Protein AF-A0A947FW36-F1 (afdb_monomer)

Solvent-accessible surface area (backbone atoms only — not comparable to full-atom values): 5466 Å² total; per-residue (Å²): 130,75,46,78,44,83,38,62,71,82,57,62,70,58,50,41,49,55,38,21,53,50,32,13,53,51,31,16,55,54,25,36,59,47,11,57,47,4,50,78,62,38,87,72,31,73,54,95,92,39,68,35,45,27,72,62,8,35,67,46,15,34,55,51,16,29,53,52,16,33,53,51,14,51,56,51,29,52,56,51,47,50,52,53,52,59,48,36,73,80,44,66,44,76,45,76,42,74,66,73,94,72,74,117

Mean predicted aligned error: 6.45 Å

Foldseek 3Di:
DWDKDFALADDLVVLLCCQLVVQLQVQLVVQLVVLVVLLVVDQRADDPNDRRGRPRSNVCRSVVSNVVSNVVSNVVSVVVRVVRVVVSVVDTDMDIDDDPVPVD

Radius of gyration: 18.73 Å; Cα contacts (8 Å, |Δi|>4): 149; chains: 1; bounding box: 35×41×47 Å

Sequence (104 aa):
MTESLKVKRIRGASIFKIIVFGSALGCAVISTFFGIFALFGAEVVQWNEQYVTGIKGFLVSPFVGLFAGGFFGLFTSLFVYIGLRVYSMFRGMIIEYLPSDRIE

Nearest PDB structures (foldseek):
  7cmu-assembly1_R  TM=3.283E-01  e=5.055E+00  Escherichia coli

pLDDT: mean 88.02, std 6.8, range [52.69, 95.38]

Structure (mmCIF, N/CA/C/O backbone):
data_AF-A0A947FW36-F1
#
_entry.id   AF-A0A947FW36-F1
#
loop_
_atom_site.group_PDB
_atom_site.id
_atom_site.type_symbol
_atom_site.label_atom_id
_atom_site.label_alt_id
_atom_site.label_comp_id
_atom_site.label_asym_id
_atom_site.label_entity_id
_atom_site.label_seq_id
_atom_site.pdbx_PDB_ins_code
_atom_site.Cartn_x
_atom_site.Cartn_y
_atom_site.Cartn_z
_atom_site.occupancy
_atom_site.B_iso_or_equiv
_atom_site.auth_seq_id
_atom_site.auth_comp_id
_atom_site.auth_asym_id
_atom_site.auth_atom_id
_atom_site.pdbx_PDB_model_num
ATOM 1 N N . MET A 1 1 ? 16.178 -20.661 -5.573 1.00 66.44 1 MET A N 1
ATOM 2 C CA . MET A 1 1 ? 17.177 -20.008 -6.447 1.00 66.44 1 MET A CA 1
ATOM 3 C C . MET A 1 1 ? 16.395 -19.147 -7.424 1.00 66.44 1 MET A C 1
ATOM 5 O O . MET A 1 1 ? 15.557 -19.699 -8.125 1.00 66.44 1 MET A O 1
ATOM 9 N N . THR A 1 2 ? 16.541 -17.824 -7.365 1.00 77.50 2 THR A N 1
ATOM 10 C CA . THR A 1 2 ? 15.871 -16.891 -8.284 1.00 77.50 2 THR A CA 1
ATOM 11 C C . THR A 1 2 ? 16.485 -17.001 -9.677 1.00 77.50 2 THR A C 1
ATOM 13 O O . THR A 1 2 ? 17.700 -17.147 -9.812 1.00 77.50 2 THR A O 1
ATOM 16 N N . GLU A 1 3 ? 15.650 -16.954 -10.711 1.00 82.56 3 GLU A N 1
ATOM 17 C CA . GLU A 1 3 ? 16.090 -16.903 -12.106 1.00 82.56 3 GLU A CA 1
ATOM 18 C C . GLU A 1 3 ? 15.957 -15.476 -12.636 1.00 82.56 3 GLU A C 1
ATOM 20 O O . GLU A 1 3 ? 15.043 -14.746 -12.252 1.00 82.56 3 GLU A O 1
ATOM 25 N N . SER A 1 4 ? 16.867 -15.063 -13.520 1.00 81.88 4 SER A N 1
ATOM 26 C CA . SER A 1 4 ? 16.842 -13.732 -14.129 1.00 81.88 4 SER A CA 1
ATOM 27 C C . SER A 1 4 ? 16.348 -13.809 -15.573 1.00 81.88 4 SER A C 1
ATOM 29 O O . SER A 1 4 ? 16.869 -14.562 -16.395 1.00 81.88 4 SER A O 1
ATOM 31 N N . LEU A 1 5 ? 15.330 -13.014 -15.901 1.00 83.44 5 LEU A N 1
ATOM 32 C CA . LEU A 1 5 ? 14.788 -12.887 -17.249 1.00 83.44 5 LEU A CA 1
ATOM 33 C C . LEU A 1 5 ? 15.074 -11.484 -17.778 1.00 83.44 5 LEU A C 1
ATOM 35 O O . LEU A 1 5 ? 14.669 -10.480 -17.186 1.00 83.44 5 LEU A O 1
ATOM 39 N N . LYS A 1 6 ? 15.735 -11.398 -18.934 1.00 82.75 6 LYS A N 1
ATOM 40 C CA . LYS A 1 6 ? 15.901 -10.127 -19.640 1.00 82.75 6 LYS A CA 1
ATOM 41 C C . LYS A 1 6 ? 14.622 -9.813 -20.407 1.00 82.75 6 LYS A C 1
ATOM 43 O O . LYS A 1 6 ? 14.317 -10.447 -21.415 1.00 82.75 6 LYS A O 1
ATOM 48 N N . VAL A 1 7 ? 13.880 -8.815 -19.945 1.00 81.62 7 VAL A N 1
ATOM 49 C CA . VAL A 1 7 ? 12.585 -8.429 -20.508 1.00 81.62 7 VAL A CA 1
ATOM 50 C C . VAL A 1 7 ? 12.683 -7.029 -21.094 1.00 81.62 7 VAL A C 1
ATOM 52 O O . VAL A 1 7 ? 13.142 -6.086 -20.452 1.00 81.62 7 VAL A O 1
ATOM 55 N N . LYS A 1 8 ? 12.206 -6.855 -22.330 1.00 78.44 8 LYS A N 1
ATOM 56 C CA . LYS A 1 8 ? 12.159 -5.522 -22.950 1.00 78.44 8 LYS A CA 1
ATOM 57 C C . LYS A 1 8 ? 11.189 -4.599 -22.208 1.00 78.44 8 LYS A C 1
ATOM 59 O O . LYS A 1 8 ? 11.456 -3.410 -22.081 1.00 78.44 8 LYS A O 1
ATOM 64 N N . ARG A 1 9 ? 10.055 -5.136 -21.741 1.00 79.81 9 ARG A N 1
ATOM 65 C CA . ARG A 1 9 ? 8.994 -4.358 -21.095 1.00 79.81 9 ARG A CA 1
ATOM 66 C C . ARG A 1 9 ? 8.066 -5.234 -20.252 1.00 79.81 9 ARG A C 1
ATOM 68 O O . ARG A 1 9 ? 7.664 -6.305 -20.693 1.00 79.81 9 ARG A O 1
ATOM 75 N N . ILE A 1 10 ? 7.650 -4.719 -19.095 1.00 83.81 10 ILE A N 1
ATOM 76 C CA . ILE A 1 10 ? 6.588 -5.305 -18.264 1.00 83.81 10 ILE A CA 1
ATOM 77 C C . ILE A 1 10 ? 5.222 -4.827 -18.779 1.00 83.81 10 ILE A C 1
ATOM 79 O O . ILE A 1 10 ? 5.043 -3.643 -19.084 1.00 83.81 10 ILE A O 1
ATOM 83 N N . ARG A 1 11 ? 4.232 -5.726 -18.882 1.00 85.31 11 ARG A N 1
ATOM 84 C CA . ARG A 1 11 ? 2.851 -5.329 -19.219 1.00 85.31 11 ARG A CA 1
ATOM 85 C C . ARG A 1 11 ? 2.301 -4.395 -18.141 1.00 85.31 11 ARG A C 1
ATOM 87 O O . ARG A 1 11 ? 2.415 -4.682 -16.954 1.00 85.31 11 ARG A O 1
ATOM 94 N N . GLY A 1 12 ? 1.613 -3.332 -18.567 1.00 86.31 12 GLY A N 1
ATOM 95 C CA . GLY A 1 12 ? 0.948 -2.398 -17.651 1.00 86.31 12 GLY A CA 1
ATOM 96 C C . GLY A 1 12 ? 0.003 -3.112 -16.683 1.00 86.31 12 GLY A C 1
ATOM 97 O O . GLY A 1 12 ? 0.065 -2.869 -15.488 1.00 86.31 12 GLY A O 1
ATOM 98 N N . ALA A 1 13 ? -0.764 -4.093 -17.167 1.00 86.88 13 ALA A N 1
ATOM 99 C CA . ALA A 1 13 ? -1.652 -4.894 -16.324 1.00 86.88 13 ALA A CA 1
ATOM 100 C C . ALA A 1 13 ? -0.931 -5.584 -15.147 1.00 86.88 13 ALA A C 1
ATOM 102 O O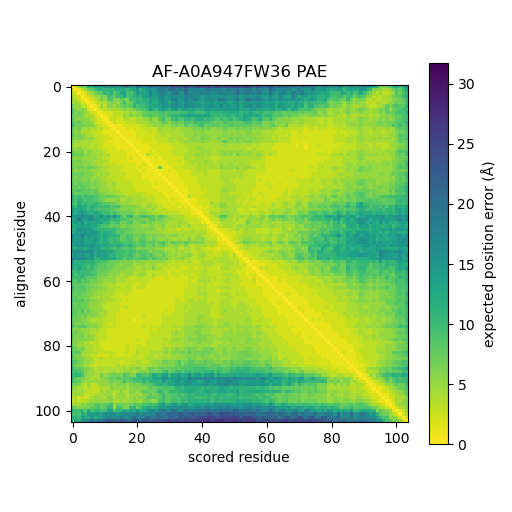 . ALA A 1 13 ? -1.502 -5.682 -14.066 1.00 86.88 13 ALA A O 1
ATOM 103 N N . SER A 1 14 ? 0.317 -6.033 -15.325 1.00 89.88 14 SER A N 1
ATOM 104 C CA . SER A 1 14 ? 1.097 -6.651 -14.245 1.00 89.88 14 SER A CA 1
ATOM 105 C C . SER A 1 14 ? 1.538 -5.620 -13.206 1.00 89.88 14 SER A C 1
ATOM 107 O O . SER A 1 14 ? 1.411 -5.875 -12.015 1.00 89.88 14 SER A O 1
ATOM 109 N N . ILE A 1 15 ? 1.986 -4.439 -13.648 1.00 91.44 15 ILE A N 1
ATOM 110 C CA . ILE A 1 15 ? 2.363 -3.320 -12.766 1.00 91.44 15 ILE A CA 1
ATOM 111 C C . ILE A 1 15 ? 1.162 -2.889 -11.921 1.00 91.44 15 ILE A C 1
ATOM 113 O O . ILE A 1 15 ? 1.271 -2.783 -10.704 1.00 91.44 15 ILE A O 1
ATOM 117 N N . PHE A 1 16 ? 0.005 -2.708 -12.562 1.00 92.00 16 PHE A N 1
ATOM 118 C CA . PHE A 1 16 ? -1.238 -2.362 -11.879 1.00 92.00 16 PHE A CA 1
ATOM 119 C C . PHE A 1 16 ? -1.622 -3.412 -10.843 1.00 92.00 16 PHE A C 1
ATOM 121 O O . PHE A 1 16 ? -1.899 -3.052 -9.708 1.00 92.00 16 PHE A O 1
ATOM 128 N N . LYS A 1 17 ? -1.588 -4.706 -11.187 1.00 91.56 17 LYS A N 1
ATOM 129 C CA . LYS A 1 17 ? -1.886 -5.766 -10.214 1.00 91.56 17 LYS A CA 1
ATOM 130 C C . LYS A 1 17 ? -0.944 -5.700 -9.014 1.00 91.56 17 LYS A C 1
ATOM 132 O O . LYS A 1 17 ? -1.416 -5.629 -7.889 1.00 91.56 17 LYS A O 1
ATOM 137 N N . ILE A 1 18 ? 0.367 -5.686 -9.242 1.00 92.81 18 ILE A N 1
ATOM 138 C CA . ILE A 1 18 ? 1.350 -5.733 -8.152 1.00 92.81 18 ILE A CA 1
ATOM 139 C C . ILE A 1 18 ? 1.204 -4.514 -7.234 1.00 92.81 18 ILE A C 1
ATOM 141 O O . ILE A 1 18 ? 1.121 -4.672 -6.019 1.00 92.81 18 ILE A O 1
ATOM 145 N N . ILE A 1 19 ? 1.122 -3.311 -7.808 1.00 94.44 19 ILE A N 1
ATOM 146 C CA . ILE A 1 19 ? 1.066 -2.071 -7.027 1.00 94.44 19 ILE A CA 1
ATOM 147 C C . ILE A 1 19 ? -0.289 -1.919 -6.342 1.00 94.44 19 ILE A C 1
ATOM 149 O O . ILE A 1 19 ? -0.327 -1.679 -5.144 1.00 94.44 19 ILE A O 1
ATOM 153 N N . VAL A 1 20 ? -1.403 -2.093 -7.056 1.00 93.62 20 VAL A N 1
ATOM 154 C CA . VAL A 1 20 ? -2.737 -1.885 -6.474 1.00 93.62 20 VAL A CA 1
ATOM 155 C C . VAL A 1 20 ? -3.026 -2.919 -5.392 1.00 93.62 20 VAL A C 1
ATOM 157 O O . VAL A 1 20 ? -3.448 -2.531 -4.309 1.00 93.62 20 VAL A O 1
ATOM 160 N N . PHE A 1 21 ? -2.766 -4.210 -5.631 1.00 94.25 21 PHE A N 1
ATOM 161 C CA . PHE A 1 21 ? -2.992 -5.229 -4.600 1.00 94.25 21 PHE A CA 1
ATOM 162 C C . PHE A 1 21 ? -2.025 -5.072 -3.427 1.00 94.25 21 PHE A C 1
ATOM 164 O O . PHE A 1 21 ? -2.460 -5.149 -2.281 1.00 94.25 21 PHE A O 1
ATOM 171 N N . GLY A 1 22 ? -0.742 -4.805 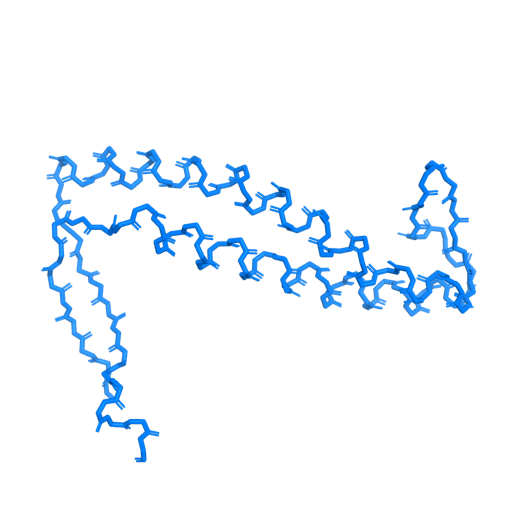-3.692 1.00 93.19 22 GLY A N 1
ATOM 172 C CA . GLY A 1 22 ? 0.247 -4.581 -2.638 1.00 93.19 22 GLY A CA 1
ATOM 173 C C . GLY A 1 22 ? -0.101 -3.376 -1.763 1.00 93.19 22 GLY A C 1
ATOM 174 O O . GLY A 1 22 ? -0.112 -3.486 -0.539 1.00 93.19 22 GLY A O 1
ATOM 175 N N .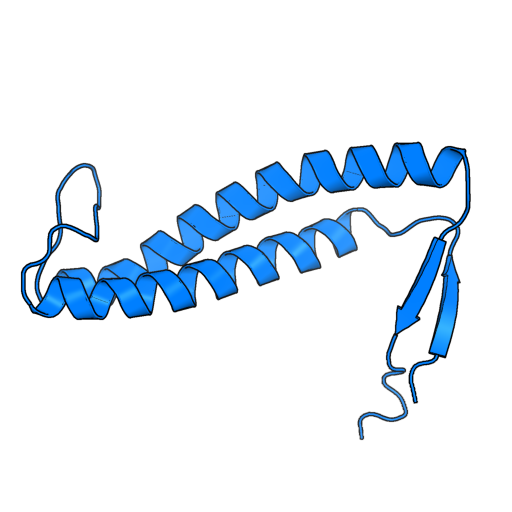 SER A 1 23 ? -0.456 -2.246 -2.378 1.00 93.50 23 SER A N 1
ATOM 176 C CA . SER A 1 23 ? -0.862 -1.034 -1.662 1.00 93.50 23 SER A CA 1
ATOM 177 C C . SER A 1 23 ? -2.193 -1.207 -0.934 1.00 93.50 23 SER A C 1
ATOM 179 O O . SER A 1 23 ? -2.285 -0.831 0.229 1.00 93.50 23 SER A O 1
ATOM 181 N N . ALA A 1 24 ? -3.208 -1.807 -1.561 1.00 93.69 24 ALA A N 1
ATOM 182 C CA . ALA A 1 24 ? -4.507 -2.024 -0.927 1.00 93.69 24 ALA A CA 1
ATOM 183 C C . ALA A 1 24 ? -4.396 -2.942 0.298 1.00 93.69 24 ALA A C 1
ATOM 185 O O . ALA A 1 24 ? -4.904 -2.602 1.364 1.00 93.69 24 ALA A O 1
ATOM 186 N N . LEU A 1 25 ? -3.690 -4.072 0.173 1.00 94.44 25 LEU A N 1
ATOM 187 C CA . LEU A 1 25 ? -3.494 -5.004 1.284 1.00 94.44 25 LEU A CA 1
ATOM 188 C C . LEU A 1 25 ? -2.595 -4.406 2.373 1.00 94.44 25 LEU A C 1
ATOM 190 O O . LEU A 1 25 ? -2.935 -4.492 3.550 1.00 94.44 25 LEU A O 1
ATOM 194 N N . GLY A 1 26 ? -1.490 -3.751 2.003 1.00 93.25 26 GLY A N 1
ATOM 195 C CA . GLY A 1 26 ? -0.595 -3.103 2.965 1.00 93.25 26 GLY A CA 1
ATOM 196 C C . GLY A 1 26 ? -1.297 -2.007 3.771 1.00 93.25 26 GLY A C 1
ATOM 197 O O . GLY A 1 26 ? -1.224 -1.993 5.001 1.00 93.25 26 GLY A O 1
ATOM 198 N N . CYS A 1 27 ? -2.047 -1.130 3.099 1.00 93.06 27 CYS A N 1
ATOM 199 C CA . CYS A 1 27 ? -2.837 -0.095 3.764 1.00 93.06 27 CYS A CA 1
ATOM 200 C C . CYS A 1 27 ? -3.984 -0.678 4.595 1.00 93.06 27 CYS A C 1
ATOM 202 O O . CYS A 1 27 ? -4.262 -0.149 5.668 1.00 93.06 27 CYS A O 1
ATOM 204 N N . ALA A 1 28 ? -4.627 -1.765 4.160 1.00 92.75 28 ALA A N 1
ATOM 205 C CA . ALA A 1 28 ? -5.657 -2.437 4.952 1.00 92.75 28 ALA A CA 1
ATOM 206 C C . ALA A 1 28 ? -5.093 -2.996 6.270 1.00 92.75 28 ALA A C 1
ATOM 208 O O . ALA A 1 28 ? -5.700 -2.799 7.323 1.00 92.75 28 ALA A O 1
ATOM 209 N N . VAL A 1 29 ? -3.910 -3.625 6.246 1.00 94.44 29 VAL A N 1
ATOM 210 C CA . VAL A 1 29 ? -3.238 -4.130 7.460 1.00 94.44 29 VAL A CA 1
ATOM 211 C C . VAL A 1 29 ? -2.881 -2.983 8.407 1.00 94.44 29 VAL A C 1
ATOM 213 O O . VAL A 1 29 ? -3.223 -3.030 9.589 1.00 94.44 29 VAL A O 1
ATOM 216 N N . ILE A 1 30 ? -2.255 -1.922 7.892 1.00 93.25 30 ILE A N 1
ATOM 217 C CA . ILE A 1 30 ? -1.892 -0.740 8.691 1.00 93.25 30 ILE A CA 1
ATOM 218 C C . ILE A 1 30 ? -3.142 -0.060 9.267 1.00 93.25 30 ILE A C 1
ATOM 220 O O . ILE A 1 30 ? -3.173 0.312 10.437 1.00 93.25 30 ILE A O 1
ATOM 224 N N . SER A 1 31 ? -4.205 0.071 8.476 1.00 91.69 31 SER A N 1
ATOM 225 C CA . SER A 1 31 ? -5.453 0.671 8.945 1.00 91.69 31 SER A CA 1
ATOM 226 C C . SER A 1 31 ? -6.163 -0.203 9.979 1.00 91.69 31 SER A C 1
ATOM 228 O O . SER A 1 31 ? -6.726 0.315 10.940 1.00 91.69 31 SER A O 1
ATOM 230 N N . THR A 1 32 ? -6.069 -1.529 9.867 1.00 91.19 32 THR A N 1
ATOM 231 C CA . THR A 1 32 ? -6.552 -2.449 10.909 1.00 91.19 32 THR A CA 1
ATOM 232 C C . THR A 1 32 ? -5.809 -2.218 12.223 1.00 91.19 32 THR A C 1
ATOM 234 O O . THR A 1 32 ? -6.442 -2.116 13.272 1.00 91.19 32 THR A O 1
ATOM 237 N N . PHE A 1 33 ? -4.485 -2.040 12.166 1.00 92.69 33 PHE A N 1
ATOM 238 C CA . PHE A 1 33 ? -3.684 -1.679 13.336 1.00 92.69 33 PHE A CA 1
ATOM 239 C C . PHE A 1 33 ? -4.140 -0.345 13.952 1.00 92.69 33 PHE A C 1
ATOM 241 O O . PHE A 1 33 ? -4.331 -0.265 15.163 1.00 92.69 33 PHE A O 1
ATOM 248 N N . PHE A 1 34 ? -4.431 0.673 13.134 1.00 88.56 34 PHE A N 1
ATOM 249 C CA . PHE A 1 34 ? -5.030 1.922 13.624 1.00 88.56 34 PHE A CA 1
ATOM 250 C C . PHE A 1 34 ? -6.453 1.747 14.175 1.00 88.56 34 PHE A C 1
ATOM 252 O O . PHE A 1 34 ? -6.818 2.389 15.158 1.00 88.56 34 PHE A O 1
ATOM 259 N N . GLY A 1 35 ? -7.237 0.820 13.630 1.00 88.00 35 GLY A N 1
ATOM 260 C CA . GLY A 1 35 ? -8.556 0.459 14.150 1.00 88.00 35 GLY A CA 1
ATOM 261 C C . GLY A 1 35 ? -8.521 -0.065 15.586 1.00 88.00 35 GLY A C 1
ATOM 262 O O . GLY A 1 35 ? -9.481 0.132 16.327 1.00 88.00 35 GLY A O 1
ATOM 263 N N . ILE A 1 36 ? -7.410 -0.675 16.017 1.00 90.94 36 ILE A N 1
ATOM 264 C CA . ILE A 1 36 ? -7.228 -1.090 17.417 1.00 90.94 36 ILE A CA 1
ATOM 265 C C . ILE A 1 36 ? -7.210 0.140 18.331 1.00 90.94 36 ILE A C 1
ATOM 267 O O . ILE A 1 36 ? -7.852 0.131 19.375 1.00 90.94 36 ILE A O 1
ATOM 271 N N . PHE A 1 37 ? -6.556 1.233 17.927 1.00 88.75 37 PHE A N 1
ATOM 272 C CA . PHE A 1 37 ? -6.582 2.487 18.688 1.00 88.75 37 PHE A CA 1
ATOM 273 C C . PHE A 1 37 ? -7.977 3.122 18.712 1.00 88.75 37 PHE A C 1
ATOM 275 O O . PHE A 1 37 ? -8.371 3.693 19.729 1.00 88.75 37 PHE A O 1
ATOM 282 N N . ALA A 1 38 ? -8.762 2.961 17.642 1.00 88.81 38 ALA A N 1
ATOM 283 C CA . ALA A 1 38 ? -10.150 3.418 17.615 1.00 88.81 38 ALA A CA 1
ATOM 284 C C . ALA A 1 38 ? -11.024 2.719 18.677 1.00 88.81 38 ALA A C 1
ATOM 286 O O . ALA A 1 38 ? -11.950 3.347 19.194 1.00 88.81 38 ALA A O 1
ATOM 287 N N . LEU A 1 39 ? -10.710 1.473 19.078 1.00 88.69 39 LEU A N 1
ATOM 288 C CA . LEU A 1 39 ? -11.395 0.787 20.191 1.00 88.69 39 LEU A CA 1
ATOM 289 C C . LEU A 1 39 ? -11.254 1.544 21.516 1.00 88.69 39 LEU A C 1
ATOM 291 O O . LEU A 1 39 ? -12.185 1.543 22.317 1.00 88.69 39 LEU A O 1
ATOM 295 N N . PHE A 1 40 ? -10.121 2.214 21.721 1.00 90.25 40 PHE A N 1
ATOM 296 C CA . PHE A 1 40 ? -9.833 3.009 22.917 1.00 90.25 40 PHE A CA 1
ATOM 297 C C . PHE A 1 40 ? -10.344 4.455 22.819 1.00 90.25 40 PHE A C 1
ATOM 299 O O . PHE A 1 40 ? -10.055 5.266 23.693 1.00 90.25 40 PHE A O 1
ATOM 306 N N . GLY A 1 41 ? -11.104 4.787 21.770 1.00 83.38 41 GLY A N 1
ATOM 307 C CA . GLY A 1 41 ? -11.673 6.121 21.569 1.00 83.38 41 GLY A CA 1
ATOM 308 C C . GLY A 1 41 ? -10.773 7.092 20.805 1.00 83.38 41 GLY A C 1
ATOM 309 O O . GLY A 1 41 ? -11.102 8.271 20.738 1.00 83.38 41 GLY A O 1
ATOM 310 N N . ALA A 1 42 ? -9.665 6.631 20.214 1.00 86.31 42 ALA A N 1
ATOM 311 C CA . ALA A 1 42 ? -8.816 7.493 19.396 1.00 86.31 42 ALA A CA 1
ATOM 312 C C . ALA A 1 42 ? -9.508 7.883 18.075 1.00 86.31 42 ALA A C 1
ATOM 314 O O . ALA A 1 42 ? -10.058 7.034 17.369 1.00 86.31 42 ALA A O 1
ATOM 315 N N . GLU A 1 43 ? -9.419 9.160 17.704 1.00 87.38 43 GLU A N 1
ATOM 316 C CA . GLU A 1 43 ? -9.988 9.734 16.475 1.00 87.38 43 GLU A CA 1
ATOM 317 C C . GLU A 1 43 ? -9.093 9.465 15.252 1.00 87.38 43 GLU A C 1
ATOM 319 O O . GLU A 1 43 ? -8.571 10.371 14.612 1.00 87.38 43 GLU A O 1
ATOM 324 N N . VAL A 1 44 ? -8.863 8.184 14.947 1.00 85.31 44 VAL A N 1
ATOM 325 C CA . VAL A 1 44 ? -7.936 7.748 13.881 1.00 85.31 44 VAL A CA 1
ATOM 326 C C . VAL A 1 44 ? -8.632 7.176 12.645 1.00 85.31 44 VAL A C 1
ATOM 328 O O . VAL A 1 44 ? -8.021 7.092 11.582 1.00 85.31 44 VAL A O 1
ATOM 331 N N . VAL A 1 45 ? -9.906 6.787 12.755 1.00 85.44 45 VAL A N 1
ATOM 332 C CA . VAL A 1 45 ? -10.705 6.253 11.641 1.00 85.44 45 VAL A CA 1
ATOM 333 C C . VAL A 1 45 ? -11.813 7.242 11.316 1.00 85.44 45 VAL A C 1
ATOM 335 O O . VAL A 1 45 ? -12.701 7.469 12.136 1.00 85.44 45 VAL A O 1
ATOM 338 N N . GLN A 1 46 ? -11.775 7.809 10.113 1.00 87.44 46 GLN A N 1
ATOM 339 C CA . GLN A 1 46 ? -12.789 8.737 9.622 1.00 87.44 46 GLN A CA 1
ATOM 340 C C . GLN A 1 46 ? -13.606 8.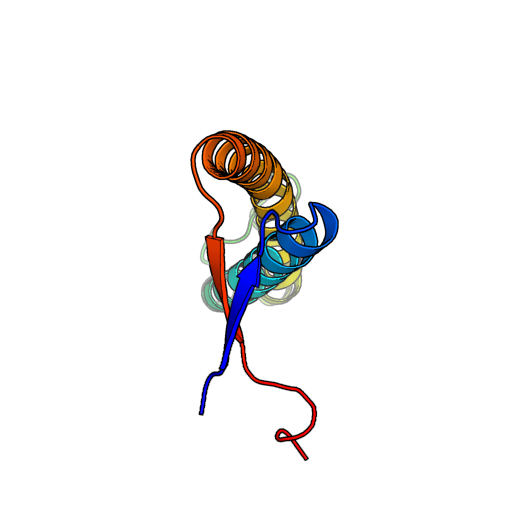083 8.504 1.00 87.44 46 GLN A C 1
ATOM 342 O O . GLN A 1 46 ? -13.055 7.485 7.579 1.00 87.44 46 GLN A O 1
ATOM 347 N N . TRP A 1 47 ? -14.927 8.205 8.589 1.00 84.69 47 TRP A N 1
ATOM 348 C CA . TRP A 1 47 ? -15.880 7.711 7.602 1.00 84.69 47 TRP A CA 1
ATOM 349 C C . TRP A 1 47 ? -16.937 8.780 7.340 1.00 84.69 47 TRP A C 1
ATOM 351 O O . TRP A 1 47 ? -17.587 9.238 8.276 1.00 84.69 47 TRP A O 1
ATOM 361 N N . ASN A 1 48 ? -17.125 9.176 6.076 1.00 86.19 48 ASN A N 1
ATOM 362 C CA . ASN A 1 48 ? -18.042 10.261 5.693 1.00 86.19 48 ASN A CA 1
ATOM 363 C C . ASN A 1 48 ? -17.850 11.528 6.548 1.00 86.19 48 ASN A C 1
ATOM 365 O O . ASN A 1 48 ? -18.799 12.050 7.121 1.00 86.19 48 ASN A O 1
ATOM 369 N N . GLU A 1 49 ? -16.599 11.968 6.681 1.00 85.81 49 GLU A N 1
ATOM 370 C CA . GLU A 1 49 ? -16.182 13.123 7.489 1.00 85.81 49 GLU A CA 1
ATOM 371 C C . GLU A 1 49 ? -16.350 12.981 9.014 1.00 85.81 49 GLU A C 1
ATOM 373 O O . GLU A 1 49 ? -15.867 13.836 9.753 1.00 85.81 49 GLU A O 1
ATOM 378 N N . GLN A 1 50 ? -16.921 11.882 9.512 1.00 87.94 50 GLN A N 1
ATOM 379 C CA . GLN A 1 50 ? -17.111 11.635 10.942 1.00 87.94 50 GLN A CA 1
ATOM 380 C C . GLN A 1 50 ? -16.088 10.638 11.484 1.00 87.94 50 GLN A C 1
ATOM 382 O O . GLN A 1 50 ? -15.810 9.613 10.859 1.00 87.94 50 GLN A O 1
ATOM 387 N N . TYR A 1 51 ? -15.550 10.904 12.673 1.00 88.81 51 TYR A N 1
ATOM 388 C CA . TYR A 1 51 ? -14.706 9.937 13.366 1.00 88.81 51 TYR A CA 1
ATOM 389 C C . TYR A 1 51 ? -15.557 8.793 13.912 1.00 88.81 51 TYR A C 1
ATOM 391 O O . TYR A 1 51 ? -16.507 9.004 14.668 1.00 88.81 51 TYR A O 1
ATOM 399 N N . VAL A 1 52 ? -15.214 7.567 13.522 1.00 88.19 52 VAL A N 1
ATOM 400 C CA . VAL A 1 52 ? -15.891 6.356 13.985 1.00 88.19 52 VAL A CA 1
ATOM 401 C C . VAL A 1 52 ? -14.995 5.673 15.006 1.00 88.19 52 VAL A C 1
ATOM 403 O O . VAL A 1 52 ? -13.931 5.157 14.671 1.00 88.19 52 VAL A O 1
ATOM 406 N N . THR A 1 53 ? -15.438 5.653 16.259 1.00 89.94 53 THR A N 1
ATOM 407 C CA . THR A 1 53 ? -14.709 5.054 17.384 1.00 89.94 53 THR A CA 1
ATOM 408 C C . THR A 1 53 ? -15.368 3.757 17.868 1.00 89.94 53 THR A C 1
ATOM 410 O O . THR A 1 53 ? -16.427 3.331 17.385 1.00 89.94 53 THR A O 1
ATOM 413 N N . GLY A 1 54 ? -14.708 3.073 18.802 1.00 87.56 54 GLY A N 1
ATOM 414 C CA . GLY A 1 54 ? -15.156 1.805 19.366 1.00 87.56 54 GLY A CA 1
ATOM 415 C C . GLY A 1 54 ? -15.115 0.654 18.356 1.00 87.56 54 GLY A C 1
ATOM 416 O O . GLY A 1 54 ? -14.365 0.667 17.380 1.00 87.56 54 GLY A O 1
ATOM 417 N N . ILE A 1 55 ? -15.958 -0.357 18.582 1.00 88.06 55 ILE A N 1
ATOM 418 C CA . ILE A 1 55 ? -16.028 -1.578 17.754 1.00 88.06 55 ILE A CA 1
ATOM 419 C C . ILE A 1 55 ? -16.366 -1.250 16.292 1.00 88.06 55 ILE A C 1
ATOM 421 O O . ILE A 1 55 ? -15.853 -1.885 15.371 1.00 88.06 55 ILE A O 1
ATOM 425 N N . LYS A 1 56 ? -17.194 -0.222 16.067 1.00 86.88 56 LYS A N 1
ATOM 426 C CA . LYS A 1 56 ? -17.527 0.251 14.719 1.00 86.88 56 LYS A CA 1
ATOM 427 C C . LYS A 1 56 ? -16.289 0.794 14.001 1.00 86.88 56 LYS A C 1
ATOM 429 O O . LYS A 1 56 ? -16.101 0.481 12.832 1.00 86.88 56 LYS A O 1
ATOM 434 N N . GLY A 1 57 ? -15.426 1.535 14.701 1.00 86.00 57 GLY A N 1
ATOM 435 C CA . GLY A 1 57 ? -14.168 2.048 14.151 1.00 86.00 57 GLY A CA 1
ATOM 436 C C . GLY A 1 57 ? -13.217 0.931 13.730 1.00 86.00 57 GLY A C 1
ATOM 437 O O . GLY A 1 57 ? -12.669 0.970 12.631 1.00 86.00 57 GLY A O 1
ATOM 438 N N . PHE A 1 58 ? -13.098 -0.114 14.552 1.00 89.00 58 PHE A N 1
ATOM 439 C CA . PHE A 1 58 ? -12.288 -1.292 14.230 1.00 89.00 58 PHE A CA 1
ATOM 440 C C . PHE A 1 58 ? -12.801 -2.061 13.004 1.00 89.00 58 PHE A C 1
ATOM 442 O O . PHE A 1 58 ? -12.011 -2.477 12.164 1.00 89.00 58 PHE A O 1
ATOM 449 N N . LEU A 1 59 ? -14.120 -2.232 12.868 1.00 90.19 59 LEU A N 1
ATOM 450 C CA . LEU A 1 59 ? -14.699 -2.921 11.709 1.00 90.19 59 LEU A CA 1
ATOM 451 C C . LEU A 1 59 ? -14.580 -2.106 10.419 1.00 90.19 59 LEU A C 1
ATOM 453 O O . LEU A 1 59 ? -14.419 -2.685 9.349 1.00 90.19 59 LEU A O 1
ATOM 457 N N . VAL A 1 60 ? -14.664 -0.778 10.509 1.00 90.88 60 VAL A N 1
ATOM 458 C CA . VAL A 1 60 ? -14.611 0.125 9.349 1.00 90.88 60 VAL A CA 1
ATOM 459 C C . VAL A 1 60 ? -13.175 0.366 8.876 1.00 90.88 60 VAL A C 1
ATOM 461 O O . VAL A 1 60 ? -12.952 0.555 7.678 1.00 90.88 60 VAL A O 1
ATOM 464 N N . SER A 1 61 ? -12.185 0.308 9.770 1.00 91.31 61 SER A N 1
ATOM 465 C CA . SER A 1 61 ? -10.794 0.610 9.429 1.00 91.31 61 SER A CA 1
ATOM 466 C C . SER A 1 61 ? -10.195 -0.236 8.290 1.00 91.31 61 SER A C 1
ATOM 468 O O . SER A 1 61 ? -9.657 0.371 7.362 1.00 91.31 61 SER A O 1
ATOM 470 N N . PRO A 1 62 ? -10.327 -1.579 8.216 1.00 92.88 62 PRO A N 1
ATOM 471 C CA . PRO A 1 62 ? -9.780 -2.335 7.087 1.00 92.88 62 PRO A CA 1
ATOM 472 C C . PRO A 1 62 ? -10.367 -1.891 5.744 1.00 92.88 62 PRO A C 1
ATOM 474 O O . PRO A 1 62 ? -9.641 -1.834 4.753 1.00 92.88 62 PRO A O 1
ATOM 477 N N . PHE A 1 63 ? -11.650 -1.515 5.702 1.00 92.44 63 PHE A N 1
ATOM 478 C CA . PHE A 1 63 ? -12.280 -1.002 4.485 1.00 92.44 63 PHE A CA 1
ATOM 479 C C . PHE A 1 63 ? -11.714 0.362 4.102 1.00 92.44 63 PHE A C 1
ATOM 481 O O . PHE A 1 63 ? -11.358 0.559 2.942 1.00 92.44 63 PHE A O 1
ATOM 488 N N . VAL A 1 64 ? -11.562 1.277 5.064 1.00 91.44 64 VAL A N 1
ATOM 489 C CA . VAL A 1 64 ? -10.936 2.590 4.828 1.00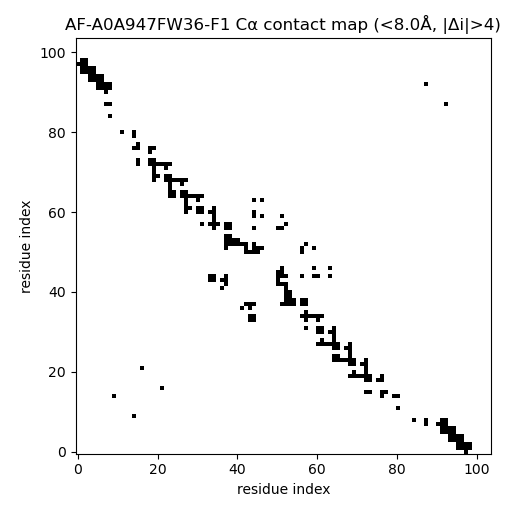 91.44 64 VAL A CA 1
ATOM 490 C C . VAL A 1 64 ? -9.523 2.421 4.273 1.00 91.44 64 VAL A C 1
ATOM 492 O O . VAL A 1 64 ? -9.192 3.020 3.249 1.00 91.44 64 VAL A O 1
ATOM 495 N N . GLY A 1 65 ? -8.713 1.554 4.885 1.00 91.88 65 GLY A N 1
ATOM 496 C CA . GLY A 1 65 ? -7.369 1.239 4.402 1.00 91.88 65 GLY A CA 1
ATOM 497 C C . GLY A 1 65 ? -7.358 0.629 3.001 1.00 91.88 65 GLY A C 1
ATOM 498 O O . GLY A 1 65 ? -6.515 0.995 2.184 1.00 91.88 65 GLY A O 1
ATOM 499 N N . LEU A 1 66 ? -8.312 -0.249 2.691 1.00 94.25 66 LEU A N 1
ATOM 500 C CA . LEU A 1 66 ? -8.420 -0.889 1.381 1.00 94.25 66 LEU A CA 1
ATOM 501 C C . LEU A 1 66 ? -8.832 0.104 0.284 1.00 94.25 66 LEU A C 1
ATOM 503 O O . LEU A 1 66 ? -8.231 0.104 -0.791 1.00 94.25 66 LEU A O 1
ATOM 507 N N . PHE A 1 67 ? -9.799 0.987 0.555 1.00 92.31 67 PHE A N 1
ATOM 508 C CA . PHE A 1 67 ? -10.207 2.044 -0.376 1.00 92.31 67 PHE A CA 1
ATOM 509 C C . PHE A 1 67 ? -9.089 3.065 -0.598 1.00 92.31 67 PHE A C 1
ATOM 511 O O . PHE A 1 67 ? -8.740 3.355 -1.745 1.00 92.31 67 PHE A O 1
ATOM 518 N N . ALA A 1 68 ? -8.487 3.569 0.484 1.00 91.38 68 ALA A N 1
ATOM 519 C CA . ALA A 1 68 ? -7.394 4.533 0.407 1.00 91.38 68 ALA A CA 1
ATOM 520 C C . ALA A 1 68 ? -6.166 3.936 -0.300 1.00 91.38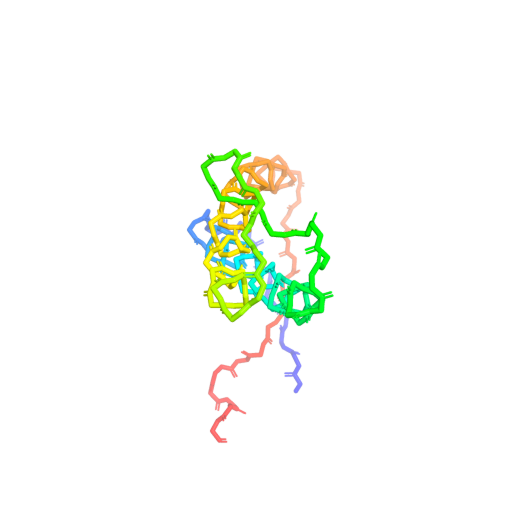 68 ALA A C 1
ATOM 522 O O . ALA A 1 68 ? -5.630 4.538 -1.231 1.00 91.38 68 ALA A O 1
ATOM 523 N N . GLY A 1 69 ? -5.760 2.722 0.084 1.00 93.81 69 GLY A N 1
ATOM 524 C CA . GLY A 1 69 ? -4.639 2.007 -0.523 1.00 93.81 69 GLY A CA 1
ATOM 525 C C . GLY A 1 69 ? -4.888 1.625 -1.980 1.00 93.81 69 GLY A C 1
ATOM 526 O O . GLY A 1 69 ? -3.972 1.701 -2.795 1.00 93.81 69 GLY A O 1
ATOM 527 N N . GLY A 1 70 ? -6.126 1.277 -2.338 1.00 94.00 70 GLY A N 1
ATOM 528 C CA . GLY A 1 70 ? -6.523 1.020 -3.721 1.00 94.00 70 GLY A CA 1
ATOM 529 C C . GLY A 1 70 ? -6.434 2.273 -4.592 1.00 94.00 70 GLY A C 1
ATOM 530 O O . GLY A 1 70 ? -5.825 2.232 -5.662 1.00 94.00 70 GLY A O 1
ATOM 531 N N . PHE A 1 71 ? -6.973 3.404 -4.125 1.00 94.06 71 PHE A N 1
ATOM 532 C CA . PHE A 1 71 ? -6.914 4.674 -4.855 1.00 94.06 71 PHE A CA 1
ATOM 533 C C . PHE A 1 71 ? -5.472 5.180 -4.997 1.00 94.06 71 PHE A C 1
ATOM 535 O O . PHE A 1 71 ? -5.032 5.538 -6.093 1.00 94.06 71 PHE A O 1
ATOM 542 N N . PHE A 1 72 ? -4.703 5.124 -3.907 1.00 94.00 72 PHE A N 1
ATOM 543 C CA . PHE A 1 72 ? -3.284 5.466 -3.906 1.00 94.00 72 PHE A CA 1
ATOM 544 C C . PHE A 1 72 ? -2.468 4.545 -4.822 1.00 94.00 72 PHE A C 1
ATOM 546 O O . PHE A 1 72 ? -1.628 5.017 -5.592 1.00 94.00 72 PHE A O 1
ATOM 553 N N . GLY A 1 73 ? -2.742 3.240 -4.790 1.00 95.38 73 GLY A N 1
ATOM 554 C CA . GLY A 1 73 ? -2.108 2.251 -5.654 1.00 95.38 73 GLY A CA 1
ATOM 555 C C . GLY A 1 73 ? -2.420 2.494 -7.130 1.00 95.38 73 GLY A C 1
ATOM 556 O O . GLY A 1 73 ? -1.511 2.453 -7.958 1.00 95.38 73 GLY A O 1
ATOM 557 N N . LEU A 1 74 ? -3.672 2.820 -7.472 1.00 94.38 74 LEU A N 1
ATOM 558 C CA . LEU A 1 74 ? -4.076 3.158 -8.841 1.00 94.38 74 LEU A CA 1
ATOM 559 C C . LEU A 1 74 ? -3.333 4.393 -9.347 1.00 94.38 74 LEU A C 1
ATOM 561 O O . LEU A 1 74 ? -2.721 4.342 -10.417 1.00 94.38 74 LEU A O 1
ATOM 565 N N . PHE A 1 75 ? -3.325 5.467 -8.559 1.00 94.25 75 PHE A N 1
ATOM 566 C CA . PHE A 1 75 ? -2.622 6.696 -8.913 1.00 94.25 75 PHE A CA 1
ATOM 567 C C . PHE A 1 75 ? -1.123 6.436 -9.092 1.00 94.25 75 PHE A C 1
ATOM 569 O O . PHE A 1 75 ? -0.572 6.684 -10.164 1.00 94.25 75 PHE A O 1
ATOM 576 N N . THR A 1 76 ? -0.480 5.821 -8.099 1.00 94.62 76 THR A N 1
ATOM 577 C CA . THR A 1 76 ? 0.948 5.470 -8.134 1.00 94.62 76 THR A CA 1
ATOM 578 C C . THR A 1 76 ? 1.290 4.573 -9.323 1.00 94.62 76 THR A C 1
ATOM 580 O O . THR A 1 76 ? 2.296 4.790 -10.000 1.00 94.62 76 THR A O 1
ATOM 583 N N . SER A 1 77 ? 0.441 3.595 -9.642 1.00 93.75 77 SER A N 1
ATOM 584 C CA . SER A 1 77 ? 0.682 2.665 -10.747 1.00 93.75 77 SER A CA 1
ATOM 585 C C . SER A 1 77 ? 0.705 3.342 -12.120 1.00 93.75 77 SER A C 1
ATOM 587 O O . SER A 1 77 ? 1.467 2.906 -12.984 1.00 93.75 77 SER A O 1
ATOM 589 N N . LEU A 1 78 ? -0.041 4.439 -12.314 1.00 94.06 78 LEU A N 1
ATOM 590 C CA . LEU A 1 78 ? 0.021 5.244 -13.538 1.00 94.06 78 LEU A CA 1
ATOM 591 C C . LEU A 1 78 ? 1.392 5.909 -13.694 1.00 94.06 78 LEU A C 1
ATOM 593 O O . LEU A 1 78 ? 2.019 5.766 -14.747 1.00 94.06 78 LEU A O 1
ATOM 597 N N . PHE A 1 79 ? 1.891 6.575 -12.648 1.00 94.44 79 PHE A N 1
ATOM 598 C CA . PHE A 1 79 ? 3.218 7.205 -12.675 1.00 94.44 79 PHE A CA 1
ATOM 599 C C . PHE A 1 79 ? 4.323 6.174 -12.869 1.00 94.44 79 PHE A C 1
ATOM 601 O O . PHE A 1 79 ? 5.202 6.361 -13.710 1.00 94.44 79 PHE A O 1
ATOM 608 N N . VAL A 1 80 ? 4.244 5.053 -12.150 1.00 94.00 80 VAL A N 1
ATOM 609 C CA . VAL A 1 80 ? 5.217 3.965 -12.263 1.00 94.00 80 VAL A CA 1
ATOM 610 C C . VAL A 1 80 ? 5.190 3.358 -13.665 1.00 94.00 80 VAL A C 1
ATOM 612 O O . VAL A 1 80 ? 6.245 3.167 -14.267 1.00 94.00 80 VAL A O 1
ATOM 615 N N . TYR A 1 81 ? 4.009 3.125 -14.244 1.00 93.19 81 TYR A N 1
ATOM 616 C CA . TYR A 1 81 ? 3.881 2.642 -15.619 1.00 93.19 81 TYR A CA 1
ATOM 617 C C . TYR A 1 81 ? 4.509 3.600 -16.638 1.00 93.19 81 TYR A C 1
ATOM 619 O O . TYR A 1 81 ? 5.224 3.146 -17.536 1.00 93.19 81 TYR A O 1
ATOM 627 N N . ILE A 1 82 ? 4.268 4.908 -16.511 1.00 92.81 82 ILE A N 1
ATOM 628 C CA . ILE A 1 82 ? 4.859 5.917 -17.399 1.00 92.81 82 ILE A CA 1
ATOM 629 C C . ILE A 1 82 ? 6.383 5.942 -17.228 1.00 92.81 82 ILE A C 1
ATOM 631 O O . ILE A 1 82 ? 7.099 5.851 -18.225 1.00 92.81 82 ILE A O 1
ATOM 635 N N . GLY A 1 83 ? 6.883 5.974 -15.990 1.00 91.69 83 GLY A N 1
ATOM 636 C CA . GLY A 1 83 ? 8.317 5.970 -15.690 1.00 91.69 83 GLY A CA 1
ATOM 637 C C . GLY A 1 83 ? 9.034 4.732 -16.234 1.00 91.69 83 GLY A C 1
ATOM 638 O O . GLY A 1 83 ? 10.038 4.853 -16.935 1.00 91.69 83 GLY A O 1
ATOM 639 N N . LEU A 1 84 ? 8.470 3.539 -16.017 1.00 90.38 84 LEU A N 1
ATOM 640 C CA . LEU A 1 84 ? 8.986 2.281 -16.570 1.00 90.38 84 LEU A CA 1
ATOM 641 C C . LEU A 1 84 ? 8.939 2.263 -18.098 1.00 90.38 84 LEU A C 1
ATOM 643 O O . LEU A 1 84 ? 9.829 1.701 -18.736 1.00 90.38 84 LEU A O 1
ATOM 647 N N . ARG A 1 85 ? 7.918 2.875 -18.708 1.00 89.44 85 ARG A N 1
ATOM 648 C CA . ARG A 1 85 ? 7.818 2.972 -20.168 1.00 89.44 85 ARG A CA 1
ATOM 649 C C . ARG A 1 85 ? 8.919 3.865 -20.734 1.00 89.44 85 ARG A C 1
ATOM 651 O O . ARG A 1 85 ? 9.559 3.456 -21.702 1.00 89.44 85 ARG A O 1
ATOM 658 N N . VAL A 1 86 ? 9.160 5.023 -20.122 1.00 90.19 86 VAL A N 1
ATOM 659 C CA . VAL A 1 86 ? 10.264 5.920 -20.491 1.00 90.19 86 VAL A CA 1
ATOM 660 C C . VAL A 1 86 ? 11.599 5.199 -20.314 1.00 90.19 86 VAL A C 1
ATOM 662 O O . VAL A 1 86 ? 12.377 5.129 -21.259 1.00 90.19 86 VAL A O 1
ATOM 665 N N . TYR A 1 87 ? 11.824 4.551 -19.169 1.00 88.50 87 TYR A N 1
ATOM 666 C CA . TYR A 1 87 ? 13.043 3.783 -18.908 1.00 88.50 87 TYR A CA 1
ATOM 667 C C . TYR A 1 87 ? 13.278 2.669 -19.942 1.00 88.50 87 TYR A C 1
ATOM 669 O O . TYR A 1 87 ? 14.378 2.538 -20.480 1.00 88.50 87 TYR A O 1
ATOM 677 N N . SER A 1 88 ? 12.222 1.924 -20.295 1.00 85.44 88 SER A N 1
ATOM 678 C CA . SER A 1 88 ? 12.292 0.830 -21.275 1.00 85.44 88 SER A CA 1
ATOM 679 C C . SER A 1 88 ? 12.676 1.277 -22.690 1.00 85.44 88 SER A C 1
ATOM 681 O O . SER A 1 88 ? 13.107 0.454 -23.497 1.00 85.44 88 SER A O 1
ATOM 683 N N . MET A 1 89 ? 12.523 2.570 -23.004 1.00 86.12 89 MET A N 1
ATOM 684 C CA . MET A 1 89 ? 12.957 3.139 -24.280 1.00 86.12 89 MET A CA 1
ATOM 685 C C . MET A 1 89 ? 14.483 3.272 -24.352 1.00 86.12 89 MET A C 1
ATOM 687 O O . MET A 1 89 ? 15.050 3.142 -25.433 1.00 86.12 89 MET A O 1
ATOM 691 N N . PHE A 1 90 ? 15.147 3.473 -23.211 1.00 87.19 90 PHE A N 1
ATOM 692 C CA . PHE A 1 90 ? 16.601 3.616 -23.135 1.00 87.19 90 PHE A CA 1
ATOM 693 C C . PHE A 1 90 ? 17.307 2.281 -22.891 1.00 87.19 90 PHE A C 1
ATOM 695 O O . PHE A 1 90 ? 18.370 2.042 -23.466 1.00 87.19 90 PHE A O 1
ATOM 702 N N . ARG A 1 91 ? 16.753 1.408 -22.035 1.00 82.81 91 ARG A N 1
ATOM 703 C CA . ARG A 1 91 ? 17.358 0.111 -21.683 1.00 82.81 91 ARG A CA 1
ATOM 704 C C . ARG A 1 91 ? 16.301 -0.952 -21.382 1.00 82.81 91 ARG A C 1
ATOM 706 O O . ARG A 1 91 ? 15.271 -0.671 -20.781 1.00 82.81 91 ARG A O 1
ATOM 713 N N . GLY A 1 92 ? 16.580 -2.197 -21.770 1.00 80.56 92 GLY A N 1
ATOM 71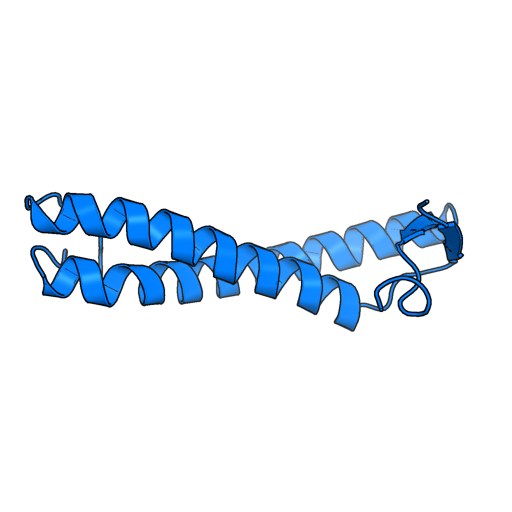4 C CA . GLY A 1 92 ? 15.800 -3.353 -21.315 1.00 80.56 92 GLY A CA 1
ATOM 715 C C . GLY A 1 92 ? 16.025 -3.621 -19.824 1.00 80.56 92 GLY A C 1
ATOM 716 O O . GLY A 1 92 ? 17.087 -3.297 -19.294 1.00 80.56 92 GLY A O 1
ATOM 717 N N . MET A 1 93 ? 15.042 -4.224 -19.158 1.00 81.69 93 MET A N 1
ATOM 718 C CA . MET A 1 93 ? 15.118 -4.560 -17.734 1.00 81.69 93 MET A CA 1
ATOM 719 C C . MET A 1 93 ? 15.486 -6.028 -17.537 1.00 81.69 93 MET A C 1
ATOM 721 O O . MET A 1 93 ? 15.115 -6.887 -18.336 1.00 81.69 93 MET A O 1
ATOM 725 N N . ILE A 1 94 ? 16.204 -6.317 -16.458 1.00 85.06 94 ILE A N 1
ATOM 726 C CA . ILE A 1 94 ? 16.429 -7.681 -15.980 1.00 85.06 94 ILE A CA 1
ATOM 727 C C . ILE A 1 94 ? 15.532 -7.851 -14.759 1.00 85.06 94 ILE A C 1
ATOM 729 O O . ILE A 1 94 ? 15.592 -7.038 -13.840 1.00 85.06 94 ILE A O 1
ATOM 733 N N . ILE A 1 95 ? 14.655 -8.849 -14.795 1.00 85.50 95 ILE A N 1
ATOM 734 C CA . ILE A 1 95 ? 13.706 -9.140 -13.722 1.00 85.50 95 ILE A CA 1
ATOM 735 C C . ILE A 1 95 ? 14.090 -10.478 -13.117 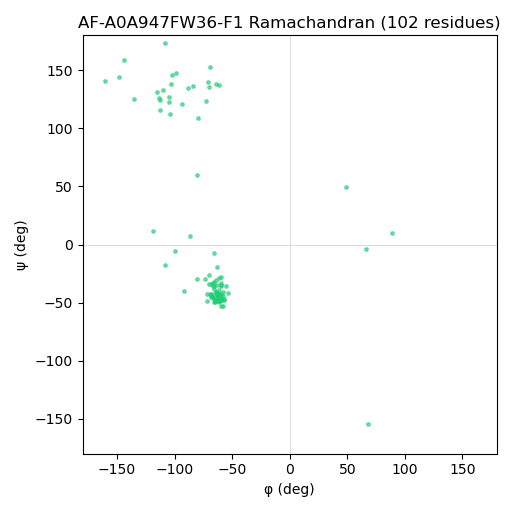1.00 85.50 95 ILE A C 1
ATOM 737 O O . ILE A 1 95 ? 14.183 -11.470 -13.837 1.00 85.50 95 ILE A O 1
ATOM 741 N N . GLU A 1 96 ? 14.286 -10.501 -11.806 1.00 88.00 96 GLU A N 1
ATOM 742 C CA . GLU A 1 96 ? 14.433 -11.742 -11.057 1.00 88.00 96 GLU A CA 1
ATOM 743 C C . GLU A 1 96 ? 13.066 -12.256 -10.614 1.00 88.00 96 GLU A C 1
ATOM 745 O O . GLU A 1 96 ? 12.225 -11.490 -10.137 1.00 88.00 96 GLU A O 1
ATOM 750 N N . TYR A 1 97 ? 12.831 -13.550 -10.792 1.00 86.81 97 TYR A N 1
ATOM 751 C CA . TYR A 1 97 ? 11.584 -14.203 -10.412 1.00 86.81 97 TYR A CA 1
ATOM 752 C C . TYR A 1 97 ? 11.852 -15.618 -9.894 1.00 86.81 97 TYR A C 1
ATOM 754 O O . TYR A 1 97 ? 12.898 -16.211 -10.163 1.00 86.81 97 TYR A O 1
ATOM 762 N N . LEU A 1 98 ? 10.909 -16.156 -9.117 1.00 87.81 98 LEU A N 1
ATOM 763 C CA . LEU A 1 98 ? 10.891 -17.574 -8.768 1.00 87.81 98 LEU A CA 1
ATOM 764 C C . LEU A 1 98 ? 9.997 -18.321 -9.772 1.00 87.81 98 LEU A C 1
ATOM 766 O O . LEU A 1 98 ? 8.821 -17.967 -9.892 1.00 87.81 98 LEU A O 1
ATOM 770 N N . PRO A 1 99 ? 10.532 -19.316 -10.499 1.00 84.50 99 PRO A N 1
ATOM 771 C CA . PRO A 1 99 ? 9.743 -20.154 -11.398 1.00 84.50 99 PRO A CA 1
ATOM 772 C C . PRO A 1 99 ? 8.699 -20.971 -10.626 1.00 84.50 99 PRO A C 1
ATOM 774 O O . PRO A 1 99 ? 8.992 -21.490 -9.550 1.00 84.50 99 PRO A O 1
ATOM 777 N N . SER A 1 100 ? 7.478 -21.079 -11.159 1.00 82.44 100 SER A N 1
ATOM 778 C CA . SER A 1 100 ? 6.361 -21.765 -10.483 1.00 82.44 100 SER A CA 1
ATOM 779 C C . SER A 1 100 ? 6.536 -23.284 -10.416 1.00 82.44 100 SER A C 1
ATOM 781 O O . SER A 1 100 ? 6.009 -23.913 -9.508 1.00 82.44 100 SER A O 1
ATOM 783 N N . ASP A 1 101 ? 7.288 -23.857 -11.351 1.00 79.69 101 ASP A N 1
ATOM 784 C CA . ASP A 1 101 ? 7.644 -25.277 -11.474 1.00 79.69 101 ASP A CA 1
ATOM 785 C C . ASP A 1 101 ? 8.540 -25.798 -10.337 1.00 79.69 101 ASP A C 1
ATOM 787 O O . ASP A 1 101 ? 8.789 -26.996 -10.255 1.00 79.69 101 ASP A O 1
ATOM 791 N N . ARG A 1 102 ? 9.018 -24.916 -9.449 1.00 65.81 102 ARG A N 1
ATOM 792 C CA . ARG A 1 102 ? 9.820 -25.271 -8.264 1.00 65.81 102 ARG A CA 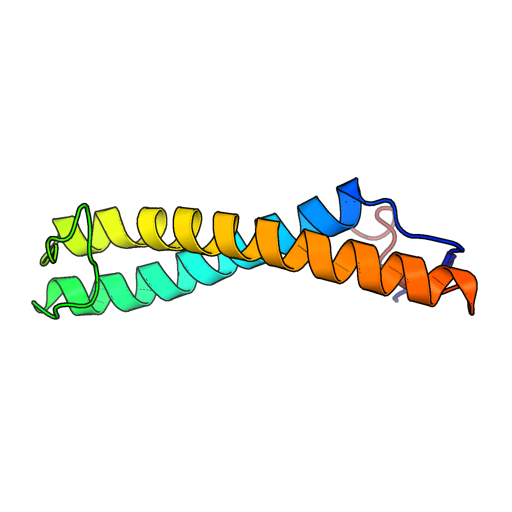1
ATOM 793 C C . ARG A 1 102 ? 9.171 -24.871 -6.934 1.00 65.81 102 ARG A C 1
ATOM 795 O O . ARG A 1 102 ? 9.866 -24.835 -5.921 1.00 65.81 102 ARG A O 1
ATOM 802 N N . ILE A 1 103 ? 7.893 -24.482 -6.950 1.00 63.69 103 ILE A N 1
ATOM 803 C CA . ILE A 1 103 ? 7.133 -24.059 -5.756 1.00 63.69 103 ILE A CA 1
ATOM 804 C C . ILE A 1 103 ? 6.238 -25.203 -5.226 1.00 63.69 103 ILE A C 1
ATOM 806 O O . ILE A 1 103 ? 5.654 -25.060 -4.155 1.00 63.69 103 ILE A O 1
ATOM 810 N N . GLU A 1 104 ? 6.169 -26.338 -5.935 1.00 52.69 104 GLU A N 1
ATOM 811 C CA . GLU A 1 104 ? 5.569 -27.590 -5.434 1.00 52.69 104 GLU A CA 1
ATOM 812 C C . GLU A 1 104 ? 6.485 -28.335 -4.454 1.00 52.69 104 GLU A C 1
ATOM 814 O O . GLU A 1 104 ? 7.704 -28.438 -4.731 1.00 52.69 104 GLU A O 1
#

Secondary structure (DSSP, 8-state):
--EEEEES---HHHHHHHHHHHHHHHHHHHHHHHHHHHHTT-TT-EETTEE--HHHHHHHHHHHHHHHHHHHHHHHHHHHHHHHHHHHHH--EEEEE--GGG--